Protein AF-A0A3C1BB34-F1 (afdb_monomer)

Nearest PDB structures (foldseek):
  9cp7-assembly1_B  TM=7.866E-01  e=6.193E-02  Cupriavidus pinatubonensis JMP134
  8v35-assembly1_B  TM=7.301E-01  e=1.341E-01  Cupriavidus pinatubonensis JMP134
  8v36-assembly1_B  TM=7.516E-01  e=1.431E-01  Cupriavidus pinatubonensis JMP134
  8v37-assembly1_A  TM=7.367E-01  e=1.341E-01  Cupriavidus pinatubonensis JMP134
  8v37-assembly1_B  TM=7.328E-01  e=1.736E-01  Cupriavidus pinatubonensis JMP134

Mean predicted aligned error: 2.98 Å

Foldseek 3Di:
DDDDCVVPDDDDDDDDDALVSLLVVLLVQLVVCLVVVNQVSNVVSVVSNCPSVVDDADRSGHHD

Radius of gyration: 16.47 Å; Cα contacts (8 Å, |Δi|>4): 72; chains: 1; bounding box: 43×34×27 Å

Solvent-accessible surface area (backbone atoms only — not comparable to full-atom values): 3792 Å² total; per-residue (Å²): 130,96,58,74,64,81,78,54,80,92,77,90,82,86,80,85,90,45,53,64,58,42,14,54,55,15,29,56,44,6,38,53,24,47,76,70,69,37,47,72,60,12,46,60,18,41,54,34,19,36,71,50,55,71,44,90,58,60,91,84,51,52,41,126

Secondary structure (DSSP, 8-state):
---GGGG-----------HHHHHHHHHHHHHHHHHTT-HHHHHHHHHHHHHHH---PPTT----

Structure (mmCIF, N/CA/C/O backbone):
data_AF-A0A3C1BB34-F1
#
_entry.id   AF-A0A3C1BB34-F1
#
loop_
_atom_site.group_PDB
_atom_site.id
_atom_site.type_symbol
_atom_site.label_atom_id
_atom_site.label_alt_id
_atom_site.label_comp_id
_atom_site.label_asym_id
_atom_site.label_entity_id
_atom_site.label_seq_id
_atom_site.pdbx_PDB_ins_code
_atom_site.Cartn_x
_atom_site.Cartn_y
_atom_site.Cartn_z
_atom_site.occupancy
_atom_site.B_iso_or_equiv
_atom_site.auth_seq_id
_a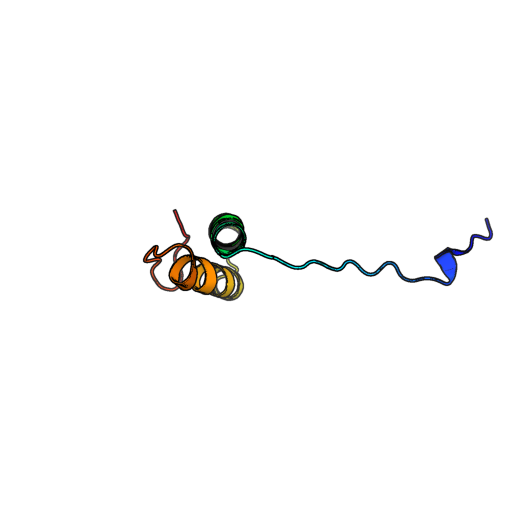tom_site.auth_comp_id
_atom_site.auth_asym_id
_atom_site.auth_atom_id
_atom_site.pdbx_PDB_model_num
ATOM 1 N N . GLY A 1 1 ? 27.438 18.174 -16.543 1.00 82.69 1 GLY A N 1
ATOM 2 C CA . GLY A 1 1 ? 28.231 19.170 -15.792 1.00 82.69 1 GLY A CA 1
ATOM 3 C C . GLY A 1 1 ? 28.412 18.713 -14.359 1.00 82.69 1 GLY A C 1
ATOM 4 O O . GLY A 1 1 ? 27.677 17.830 -13.928 1.00 82.69 1 GLY A O 1
ATOM 5 N N . LEU A 1 2 ? 29.385 19.272 -13.635 1.00 89.25 2 LEU A N 1
ATOM 6 C CA . LEU A 1 2 ? 29.509 19.055 -12.189 1.00 89.25 2 LEU A CA 1
ATOM 7 C C . LEU A 1 2 ? 28.245 19.587 -11.488 1.00 89.25 2 LEU A C 1
ATOM 9 O O . LEU A 1 2 ? 27.825 20.708 -11.759 1.00 89.25 2 LEU A O 1
ATOM 13 N N . TRP A 1 3 ? 27.631 18.776 -10.625 1.00 94.12 3 TRP A N 1
ATOM 14 C CA . TRP A 1 3 ? 26.421 19.119 -9.873 1.00 94.12 3 TRP A CA 1
ATOM 15 C C . TRP A 1 3 ? 26.438 18.432 -8.506 1.00 94.12 3 TRP A C 1
ATOM 17 O O . TRP A 1 3 ? 26.896 17.294 -8.385 1.00 94.12 3 TRP A O 1
ATOM 27 N N . VAL A 1 4 ? 25.924 19.121 -7.484 1.00 93.38 4 VAL A N 1
ATOM 28 C CA . VAL A 1 4 ? 26.018 18.696 -6.079 1.00 93.38 4 VAL A CA 1
ATOM 29 C C . VAL A 1 4 ? 25.354 17.347 -5.811 1.00 93.38 4 VAL A C 1
ATOM 31 O O . VAL A 1 4 ? 25.917 16.522 -5.097 1.00 93.38 4 VAL A O 1
ATOM 34 N N . GLY A 1 5 ? 24.208 17.053 -6.424 1.00 95.12 5 GLY A N 1
ATOM 35 C CA . GLY A 1 5 ? 23.520 15.798 -6.136 1.00 95.12 5 GLY A CA 1
ATOM 36 C C . GLY A 1 5 ? 24.137 14.565 -6.801 1.00 95.12 5 GLY A C 1
ATOM 37 O O . GLY A 1 5 ? 23.655 13.467 -6.560 1.0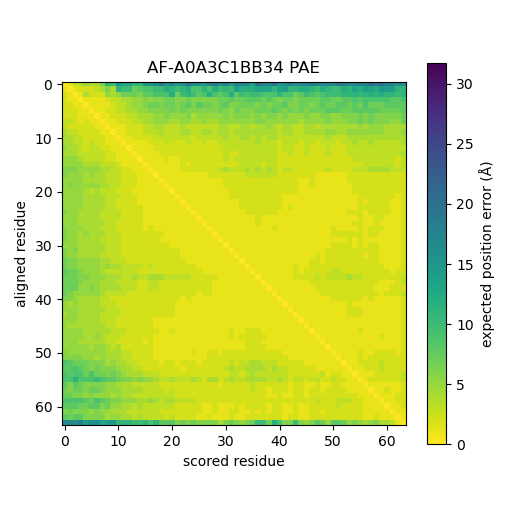0 95.12 5 GLY A O 1
ATOM 38 N N . LYS A 1 6 ? 25.253 14.692 -7.540 1.00 94.62 6 LYS A N 1
ATOM 39 C CA . LYS A 1 6 ? 26.106 13.533 -7.867 1.00 94.62 6 LYS A CA 1
ATOM 40 C C . LYS A 1 6 ? 26.738 12.918 -6.605 1.00 94.62 6 LYS A C 1
ATOM 42 O O . LYS A 1 6 ? 27.150 11.763 -6.630 1.00 94.62 6 LYS A O 1
ATOM 47 N N . PHE A 1 7 ? 26.794 13.681 -5.513 1.00 96.75 7 PHE A N 1
ATOM 48 C CA . PHE A 1 7 ? 27.348 13.273 -4.221 1.00 96.75 7 PHE A CA 1
ATOM 49 C C . PHE A 1 7 ? 26.274 13.081 -3.140 1.00 96.75 7 PHE A C 1
ATOM 51 O O . PHE A 1 7 ? 26.612 12.825 -1.987 1.00 96.75 7 PHE A O 1
ATOM 58 N N . LEU A 1 8 ? 24.987 13.194 -3.490 1.00 97.06 8 LEU A N 1
ATOM 59 C CA . LEU A 1 8 ? 23.869 13.003 -2.567 1.00 97.06 8 LEU A CA 1
ATOM 60 C C . LEU A 1 8 ? 22.966 11.861 -3.036 1.00 97.06 8 LEU A C 1
ATOM 62 O O . LEU A 1 8 ? 22.898 11.538 -4.219 1.00 97.06 8 LEU A O 1
ATOM 66 N N . LYS A 1 9 ? 22.243 11.266 -2.086 1.00 96.56 9 LYS A N 1
ATOM 67 C CA . LYS A 1 9 ? 21.173 10.303 -2.356 1.00 96.56 9 LYS A CA 1
ATOM 68 C C . LYS A 1 9 ? 19.851 10.913 -1.921 1.00 96.56 9 LYS A C 1
ATOM 70 O O . LYS A 1 9 ? 19.737 11.372 -0.787 1.00 96.56 9 LYS A O 1
ATOM 75 N N . THR A 1 10 ? 18.855 10.871 -2.795 1.00 95.56 10 THR A N 1
ATOM 76 C CA . THR A 1 10 ? 17.481 11.217 -2.427 1.00 95.56 10 THR A CA 1
ATOM 77 C C . THR A 1 10 ? 16.848 10.028 -1.715 1.00 95.56 10 THR A C 1
ATOM 79 O O . THR A 1 10 ? 16.792 8.934 -2.273 1.00 95.56 10 THR A O 1
ATOM 82 N N . HIS A 1 11 ? 16.377 10.231 -0.487 1.00 97.12 11 HIS A N 1
ATOM 83 C CA . HIS A 1 11 ? 15.665 9.213 0.280 1.00 97.12 11 HIS A CA 1
ATOM 84 C C . HIS A 1 11 ? 14.225 9.666 0.514 1.00 97.12 11 HIS A C 1
ATOM 86 O O . HIS A 1 11 ? 13.992 10.704 1.132 1.00 97.12 11 HIS A O 1
ATOM 92 N N . SER A 1 12 ? 13.261 8.903 0.003 1.00 97.38 12 SER A N 1
ATOM 93 C CA . SER A 1 12 ? 11.844 9.141 0.269 1.00 97.38 12 SER A CA 1
ATOM 94 C C . SER A 1 12 ? 11.469 8.608 1.648 1.00 97.38 12 SER A C 1
ATOM 96 O O . SER A 1 12 ? 11.819 7.481 1.992 1.00 97.38 12 SER A O 1
ATOM 98 N N . TYR A 1 13 ? 10.697 9.383 2.403 1.00 98.00 13 TYR A N 1
ATOM 99 C CA . TYR A 1 13 ? 10.109 8.967 3.670 1.00 98.00 13 TYR A CA 1
ATOM 100 C C . TYR A 1 13 ? 8.604 9.205 3.630 1.00 98.00 13 TYR A C 1
ATOM 102 O O . TYR A 1 13 ? 8.152 10.246 3.155 1.00 98.00 13 TYR A O 1
ATOM 110 N N . GLN A 1 14 ? 7.836 8.252 4.150 1.00 97.88 14 GLN A N 1
ATOM 111 C CA . GLN A 1 14 ? 6.391 8.372 4.289 1.00 97.88 14 GLN A CA 1
ATOM 112 C C . GLN A 1 14 ? 5.946 7.866 5.656 1.00 97.88 14 GLN A C 1
ATOM 114 O O . GLN A 1 14 ? 6.492 6.898 6.189 1.00 97.88 14 GLN A O 1
ATOM 119 N N . LYS A 1 15 ? 4.926 8.520 6.208 1.00 97.75 15 LYS A N 1
ATOM 120 C CA . LYS A 1 15 ? 4.271 8.122 7.449 1.00 97.75 15 LYS A CA 1
ATOM 121 C C . LYS A 1 15 ? 2.766 8.256 7.273 1.00 97.75 15 LYS A C 1
ATOM 123 O O . LYS A 1 15 ? 2.270 9.346 7.010 1.00 97.75 15 LYS A O 1
ATOM 128 N N . VAL A 1 16 ? 2.051 7.150 7.446 1.00 96.88 16 VAL A N 1
ATOM 129 C CA . VAL A 1 16 ? 0.585 7.132 7.457 1.00 96.88 16 VAL A CA 1
ATOM 130 C C . VAL A 1 16 ? 0.124 7.472 8.873 1.00 96.88 16 VAL A C 1
ATOM 132 O O . VAL A 1 16 ? 0.557 6.826 9.827 1.00 96.88 16 VAL A O 1
ATOM 135 N N . LEU A 1 17 ? -0.676 8.532 9.016 1.00 98.00 17 LEU A N 1
ATOM 136 C CA . LEU A 1 17 ? -0.981 9.131 10.323 1.00 98.00 17 LEU A CA 1
ATOM 137 C C . LEU A 1 17 ? -2.314 8.679 10.921 1.00 98.00 17 LEU A C 1
ATOM 139 O O . LEU A 1 17 ? -2.475 8.765 12.135 1.00 98.00 17 LEU A O 1
ATOM 143 N N . THR A 1 18 ? -3.260 8.230 10.098 1.00 98.56 18 THR A N 1
ATOM 144 C CA . THR A 1 18 ? -4.609 7.875 10.548 1.00 98.56 18 THR A CA 1
ATOM 145 C C . THR A 1 18 ? -4.984 6.467 10.116 1.00 98.56 18 THR A C 1
ATOM 147 O O . THR A 1 18 ? -4.568 5.986 9.060 1.00 98.56 18 THR A O 1
ATOM 150 N N . ASP A 1 19 ? -5.816 5.829 10.933 1.00 98.31 19 ASP A N 1
ATOM 151 C CA . ASP A 1 19 ? -6.365 4.502 10.661 1.00 98.31 19 ASP A CA 1
ATOM 152 C C . ASP A 1 19 ? -7.204 4.502 9.375 1.00 98.31 19 ASP A C 1
ATOM 154 O O . ASP A 1 19 ? -7.067 3.598 8.552 1.00 98.31 19 ASP A O 1
ATOM 158 N N . ALA A 1 20 ? -7.980 5.568 9.144 1.00 98.25 20 ALA A N 1
ATOM 159 C CA . ALA A 1 20 ? -8.749 5.757 7.914 1.00 98.25 20 ALA A CA 1
ATOM 160 C C . ALA A 1 20 ? -7.849 5.781 6.666 1.00 98.25 20 ALA A C 1
ATOM 162 O O . ALA A 1 20 ? -8.106 5.044 5.718 1.00 98.25 20 ALA A O 1
ATOM 163 N N . ALA A 1 21 ? -6.750 6.547 6.688 1.00 98.38 21 ALA A N 1
ATOM 164 C CA . ALA A 1 21 ? -5.808 6.583 5.569 1.00 98.38 21 ALA A CA 1
ATOM 165 C C . ALA A 1 21 ? -5.096 5.234 5.372 1.00 98.38 21 ALA A C 1
ATOM 167 O O . ALA A 1 21 ? -4.852 4.825 4.238 1.00 98.38 21 ALA A O 1
ATOM 168 N N . ALA A 1 22 ? -4.776 4.521 6.461 1.00 98.31 22 ALA A N 1
ATOM 169 C CA . ALA A 1 22 ? -4.164 3.195 6.393 1.00 98.31 22 ALA A CA 1
ATOM 170 C C . ALA A 1 22 ? -5.103 2.147 5.779 1.00 98.31 22 ALA A C 1
ATOM 172 O O . ALA A 1 22 ? -4.646 1.302 5.007 1.00 98.31 22 ALA A O 1
ATOM 173 N N . ALA A 1 23 ? -6.395 2.201 6.110 1.00 98.25 23 ALA A N 1
ATOM 174 C CA . ALA A 1 23 ? -7.413 1.340 5.521 1.00 98.25 23 ALA A CA 1
ATOM 175 C C . ALA A 1 23 ? -7.643 1.677 4.040 1.00 98.25 23 ALA A C 1
ATOM 177 O O . ALA A 1 23 ? -7.632 0.773 3.208 1.00 98.25 23 ALA A O 1
ATOM 178 N N . GLU A 1 24 ? -7.769 2.963 3.705 1.00 98.12 24 GLU A N 1
ATOM 179 C CA . GLU A 1 24 ? -7.999 3.434 2.337 1.00 98.12 24 GLU A CA 1
ATOM 180 C C . GLU A 1 24 ? -6.864 3.015 1.393 1.00 98.12 24 GLU A C 1
ATOM 182 O O . GLU A 1 24 ? -7.100 2.313 0.407 1.00 98.12 24 GLU A O 1
ATOM 187 N N . ILE A 1 25 ? -5.613 3.371 1.712 1.00 98.19 25 ILE A N 1
ATOM 188 C CA . ILE A 1 25 ? -4.477 3.010 0.854 1.00 98.19 25 ILE A CA 1
ATOM 189 C C . ILE A 1 25 ? -4.228 1.497 0.844 1.00 98.19 25 ILE A C 1
ATOM 191 O O . ILE A 1 25 ? -3.795 0.945 -0.167 1.00 98.19 25 ILE A O 1
ATOM 195 N N . GLY A 1 26 ? -4.549 0.811 1.947 1.00 98.19 26 GLY A N 1
ATOM 196 C CA . GLY A 1 26 ? -4.522 -0.644 2.035 1.00 98.19 26 GLY A CA 1
ATOM 197 C C . GLY A 1 26 ? -5.488 -1.301 1.049 1.00 98.19 26 GLY A C 1
ATOM 198 O O . GLY A 1 26 ? -5.098 -2.248 0.375 1.00 98.19 26 GLY A O 1
ATOM 199 N N . ALA A 1 27 ? -6.711 -0.789 0.897 1.00 98.44 27 ALA A N 1
ATOM 200 C CA . ALA A 1 27 ? -7.685 -1.350 -0.039 1.00 98.44 27 ALA A CA 1
ATOM 201 C C . ALA A 1 27 ? -7.215 -1.215 -1.499 1.00 98.44 27 ALA A C 1
ATOM 203 O O . ALA A 1 27 ? -7.239 -2.190 -2.252 1.00 98.44 27 ALA A O 1
ATOM 204 N N . TYR A 1 28 ? -6.681 -0.046 -1.879 1.00 98.38 28 TYR A N 1
ATOM 205 C CA . TYR A 1 28 ? -6.071 0.143 -3.201 1.00 98.38 28 TYR A CA 1
ATOM 206 C C . TYR A 1 28 ? -4.884 -0.799 -3.431 1.00 98.38 28 TYR A C 1
ATOM 208 O O . TYR A 1 28 ? -4.835 -1.486 -4.451 1.00 98.38 28 TYR A O 1
ATOM 216 N N . GLY A 1 29 ? -3.951 -0.862 -2.476 1.00 98.31 29 GLY A N 1
ATOM 217 C CA . GLY A 1 29 ? -2.777 -1.730 -2.565 1.00 98.31 29 GLY A CA 1
ATOM 218 C C . GLY A 1 29 ? -3.144 -3.211 -2.654 1.00 98.31 29 GLY A C 1
ATOM 219 O O . GLY A 1 29 ? -2.569 -3.931 -3.461 1.00 98.31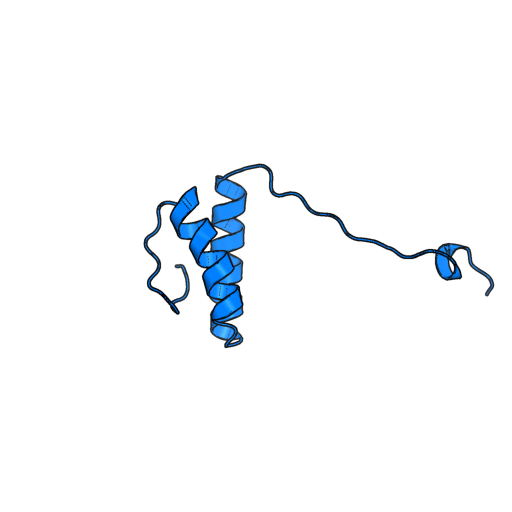 29 GLY A O 1
ATOM 220 N N . SER A 1 30 ? -4.156 -3.653 -1.904 1.00 98.69 30 SER A N 1
ATOM 221 C CA . SER A 1 30 ? -4.670 -5.023 -1.960 1.00 98.69 30 SER A CA 1
ATOM 222 C C . SER A 1 30 ? -5.126 -5.404 -3.369 1.00 98.69 30 SER A C 1
ATOM 224 O O . SER A 1 30 ? -4.632 -6.385 -3.929 1.00 98.69 30 SER A O 1
ATOM 226 N N . ARG A 1 31 ? -6.003 -4.596 -3.984 1.00 98.44 31 ARG A N 1
ATOM 227 C CA . ARG A 1 31 ? -6.494 -4.845 -5.350 1.00 98.44 31 ARG A CA 1
ATOM 228 C C . ARG A 1 31 ? -5.361 -4.869 -6.370 1.00 98.44 31 ARG A C 1
ATO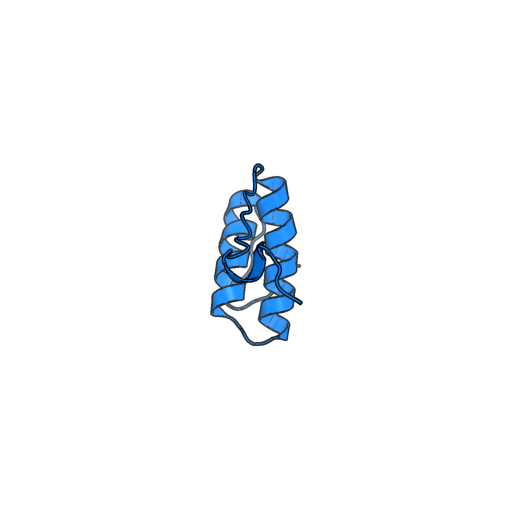M 230 O O . ARG A 1 31 ? -5.301 -5.788 -7.181 1.00 98.44 31 ARG A O 1
ATOM 237 N N . LEU A 1 32 ? -4.450 -3.896 -6.308 1.00 98.56 32 LEU A N 1
ATOM 238 C CA . LEU A 1 32 ? -3.314 -3.811 -7.230 1.00 98.56 32 LEU A CA 1
ATOM 239 C C . LEU A 1 32 ? -2.384 -5.020 -7.094 1.00 98.56 32 LEU A C 1
ATOM 241 O O . LEU A 1 32 ? -2.101 -5.687 -8.083 1.00 98.56 32 LEU A O 1
ATOM 245 N N . CYS A 1 33 ? -1.984 -5.375 -5.873 1.00 98.50 33 CYS A N 1
ATOM 246 C CA . CYS A 1 33 ? -1.105 -6.519 -5.646 1.00 98.50 33 CYS A CA 1
ATOM 247 C C . CYS A 1 33 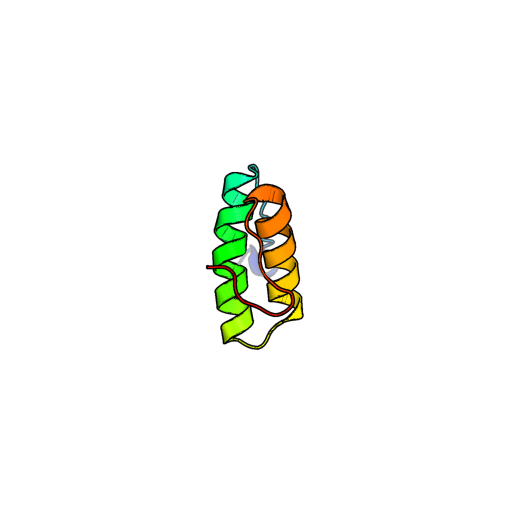? -1.755 -7.848 -6.053 1.00 98.50 33 CYS A C 1
ATOM 249 O O . CYS A 1 33 ? -1.054 -8.737 -6.530 1.00 98.50 33 CYS A O 1
ATOM 251 N N . MET A 1 34 ? -3.075 -7.999 -5.904 1.00 98.12 34 MET A N 1
ATOM 252 C CA . MET A 1 34 ? -3.777 -9.188 -6.397 1.00 98.12 34 MET A CA 1
ATOM 253 C C . MET A 1 34 ? -3.804 -9.258 -7.926 1.00 98.12 34 MET A C 1
ATOM 255 O O . MET A 1 34 ? -3.597 -10.339 -8.474 1.00 98.12 34 MET A O 1
ATOM 259 N N . LEU A 1 35 ? -3.988 -8.127 -8.616 1.00 97.88 35 LEU A N 1
ATOM 260 C CA . LEU A 1 35 ? -3.888 -8.057 -10.080 1.00 97.88 35 LEU A CA 1
ATOM 261 C C . LEU A 1 35 ? -2.473 -8.382 -10.582 1.00 97.88 35 LEU A C 1
ATOM 263 O O . LEU A 1 35 ? -2.319 -8.993 -11.635 1.00 97.88 35 LEU A O 1
ATOM 267 N N . GLU A 1 36 ? -1.448 -8.013 -9.815 1.00 98.44 36 GLU A N 1
ATOM 268 C CA . GLU A 1 36 ? -0.039 -8.290 -10.122 1.00 98.44 36 GLU A CA 1
ATOM 269 C C . GLU A 1 36 ? 0.410 -9.715 -9.739 1.00 98.44 36 GLU A C 1
ATOM 271 O O . GLU A 1 36 ? 1.522 -10.124 -10.070 1.00 98.44 36 GLU A O 1
ATOM 276 N N . GLY A 1 37 ? -0.428 -10.493 -9.041 1.00 97.50 37 GLY A N 1
ATOM 277 C CA . GLY A 1 37 ? -0.077 -11.831 -8.548 1.00 97.50 37 GLY A CA 1
ATOM 278 C C . GLY A 1 37 ? 0.80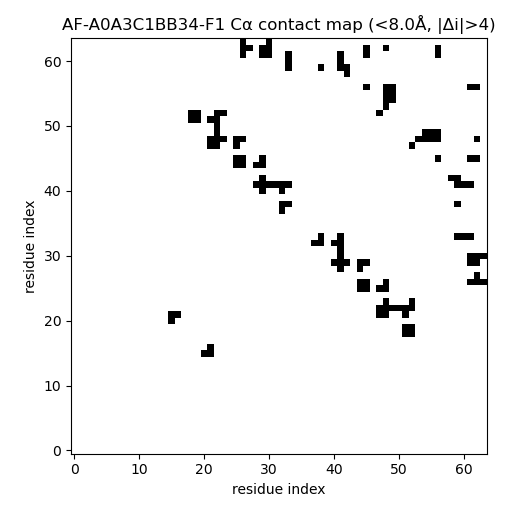4 -11.841 -7.288 1.00 97.50 37 GLY A C 1
ATOM 279 O O . GLY A 1 37 ? 1.356 -12.878 -6.918 1.00 97.50 37 GLY A O 1
ATOM 280 N N . PHE A 1 38 ? 0.932 -10.714 -6.583 1.00 98.38 38 PHE A N 1
ATOM 281 C CA . PHE A 1 38 ? 1.741 -10.555 -5.370 1.00 98.38 38 PHE A CA 1
ATOM 282 C C . PHE A 1 38 ? 0.931 -10.751 -4.082 1.00 98.38 38 PHE A C 1
ATOM 284 O O . PHE A 1 38 ? 0.779 -9.839 -3.266 1.00 98.38 38 PHE A O 1
ATOM 291 N N . VAL A 1 39 ? 0.478 -11.983 -3.845 1.00 98.12 39 VAL A N 1
ATOM 292 C CA . VAL A 1 39 ? -0.400 -12.337 -2.710 1.00 98.12 39 VAL A CA 1
ATOM 293 C C . VAL A 1 39 ? 0.171 -11.922 -1.345 1.00 98.12 39 VAL A C 1
ATOM 295 O O . VAL A 1 39 ? -0.560 -11.423 -0.495 1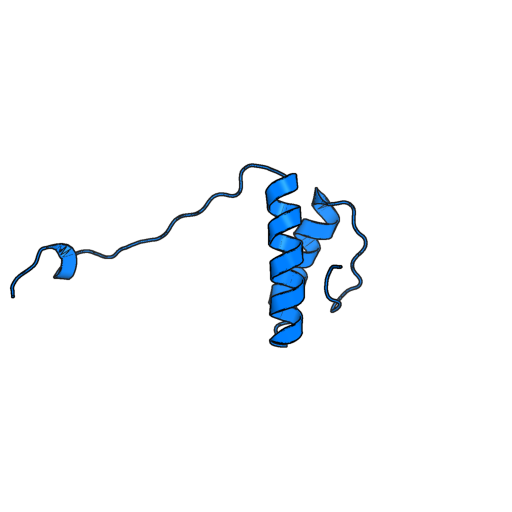.00 98.12 39 VAL A O 1
ATOM 298 N N . GLY A 1 40 ? 1.484 -12.056 -1.123 1.00 98.31 40 GLY A N 1
ATOM 299 C CA . GLY A 1 40 ? 2.107 -11.649 0.145 1.00 98.31 40 GLY A CA 1
ATOM 300 C C . GLY A 1 40 ? 2.043 -10.138 0.411 1.00 98.31 40 GLY A C 1
ATOM 301 O O . GLY A 1 40 ? 1.835 -9.722 1.551 1.00 98.31 40 GLY A O 1
ATOM 302 N N . HIS A 1 41 ? 2.172 -9.317 -0.636 1.00 98.62 41 HIS A N 1
ATOM 303 C CA . HIS A 1 41 ? 2.018 -7.863 -0.532 1.00 98.62 41 HIS A CA 1
ATOM 304 C C . HIS A 1 41 ? 0.547 -7.490 -0.324 1.00 98.62 41 HIS A C 1
ATOM 306 O O . HIS A 1 41 ? 0.241 -6.691 0.563 1.00 98.62 41 HIS A O 1
ATOM 312 N N . ALA A 1 42 ? -0.363 -8.140 -1.061 1.00 98.50 42 ALA A N 1
ATOM 313 C CA . ALA A 1 42 ? -1.800 -7.971 -0.874 1.00 98.50 42 ALA A CA 1
ATOM 314 C C . ALA A 1 42 ? -2.223 -8.300 0.564 1.00 98.50 42 ALA A C 1
ATOM 316 O O . ALA A 1 42 ? -2.980 -7.548 1.168 1.00 98.50 42 ALA A O 1
ATOM 317 N N . GLU A 1 43 ? -1.675 -9.354 1.173 1.00 98.38 43 GLU A N 1
ATOM 318 C CA . GLU A 1 43 ? -1.989 -9.698 2.560 1.00 98.38 43 GLU A CA 1
ATOM 319 C C . GLU A 1 43 ? -1.455 -8.686 3.579 1.00 98.38 43 GLU A C 1
ATOM 321 O O . GLU A 1 43 ? -2.138 -8.399 4.563 1.00 98.38 43 GLU A O 1
ATOM 326 N N . GLN A 1 44 ? -0.292 -8.070 3.341 1.00 98.31 44 GLN A N 1
ATOM 327 C CA . GLN A 1 44 ? 0.164 -6.951 4.178 1.00 98.31 44 GLN A CA 1
ATOM 328 C C . GLN A 1 44 ? -0.811 -5.768 4.122 1.00 98.31 44 GLN A C 1
ATOM 330 O O . GLN A 1 44 ? -1.113 -5.163 5.155 1.00 98.31 44 GLN A O 1
ATOM 335 N N . CYS A 1 45 ? -1.355 -5.473 2.941 1.00 98.38 45 CYS A N 1
ATOM 336 C CA . CYS A 1 45 ? -2.422 -4.493 2.766 1.00 98.38 45 CYS A CA 1
ATOM 337 C C . CYS A 1 45 ? -3.724 -4.930 3.466 1.00 98.38 45 CYS A C 1
ATOM 339 O O . CYS A 1 45 ? -4.290 -4.158 4.245 1.00 98.38 45 CYS A O 1
ATOM 341 N N . ASN A 1 46 ? -4.158 -6.180 3.282 1.00 98.56 46 ASN A N 1
ATOM 342 C CA . ASN A 1 46 ? -5.380 -6.732 3.874 1.00 98.56 46 ASN A CA 1
ATOM 343 C C . ASN A 1 46 ? -5.349 -6.711 5.403 1.00 98.56 46 ASN A C 1
ATOM 345 O O . ASN A 1 46 ? -6.374 -6.458 6.029 1.00 98.56 46 ASN A O 1
ATOM 349 N N . LEU A 1 47 ? -4.188 -6.909 6.036 1.00 98.19 47 LEU A N 1
ATOM 350 C CA . LEU A 1 47 ? -4.050 -6.766 7.490 1.00 98.19 47 LEU A CA 1
ATOM 351 C C . LEU A 1 47 ? -4.444 -5.365 7.971 1.00 98.19 47 LEU A C 1
ATOM 353 O O . LEU A 1 47 ? -5.082 -5.232 9.015 1.00 98.19 47 LEU A O 1
ATOM 357 N N . ARG A 1 48 ? -4.089 -4.320 7.215 1.00 98.25 48 ARG A N 1
ATOM 358 C CA . ARG A 1 48 ? -4.466 -2.936 7.529 1.00 98.25 48 ARG A CA 1
ATOM 359 C C . ARG A 1 48 ? -5.957 -2.712 7.296 1.00 98.25 48 ARG A C 1
ATOM 361 O O . ARG A 1 48 ? -6.611 -2.153 8.170 1.00 98.25 48 ARG A O 1
ATOM 368 N N . VAL A 1 49 ? -6.495 -3.208 6.184 1.00 98.38 49 VAL A N 1
ATOM 369 C CA . VAL A 1 49 ? -7.927 -3.122 5.848 1.00 98.38 49 VAL A CA 1
ATOM 370 C C . VAL A 1 49 ? -8.796 -3.812 6.906 1.00 98.38 49 VAL A C 1
ATOM 372 O O . VAL A 1 49 ? -9.736 -3.207 7.416 1.00 98.38 49 VAL A O 1
ATOM 375 N N . ARG A 1 50 ? -8.428 -5.027 7.331 1.00 98.44 50 ARG A N 1
ATOM 376 C CA . ARG A 1 50 ? -9.117 -5.760 8.405 1.00 98.44 50 ARG A CA 1
ATOM 377 C C . ARG A 1 50 ? -9.042 -5.014 9.732 1.00 98.44 50 ARG A C 1
ATOM 379 O O . ARG A 1 50 ? -10.055 -4.820 10.395 1.00 98.44 50 ARG A O 1
ATOM 386 N N . ARG A 1 51 ? -7.837 -4.586 10.123 1.00 98.06 51 ARG A N 1
ATOM 387 C CA . ARG A 1 51 ? -7.595 -3.986 11.441 1.00 98.06 51 ARG A CA 1
ATOM 388 C C . ARG A 1 51 ? -8.212 -2.598 11.597 1.00 98.06 51 ARG A C 1
ATOM 390 O O . ARG A 1 51 ? -8.747 -2.307 12.658 1.00 98.06 51 ARG A O 1
ATOM 397 N N . TYR A 1 52 ? -8.074 -1.747 10.585 1.00 98.00 52 TYR A N 1
ATOM 398 C CA . TYR A 1 52 ? -8.408 -0.323 10.672 1.00 98.00 52 TYR A CA 1
ATOM 399 C C . TYR A 1 52 ? -9.680 0.040 9.906 1.00 98.00 52 TYR A C 1
ATOM 401 O O . TYR A 1 52 ? -10.376 0.971 10.293 1.00 98.00 52 TYR A O 1
ATOM 409 N N . GLY A 1 53 ? -9.997 -0.699 8.839 1.00 96.31 53 GLY A N 1
ATOM 410 C CA . GLY A 1 53 ? -11.221 -0.516 8.057 1.00 96.31 53 GLY A CA 1
ATOM 411 C C . GLY A 1 53 ? -12.389 -1.383 8.525 1.00 96.31 53 GLY A C 1
ATOM 412 O O . GLY A 1 53 ? -13.508 -1.174 8.070 1.00 96.31 53 GLY A O 1
ATOM 413 N N . GLY A 1 54 ? -12.150 -2.368 9.401 1.00 96.31 54 GLY A N 1
ATOM 414 C CA . GLY A 1 54 ? -13.186 -3.285 9.890 1.00 96.31 54 GLY A CA 1
ATOM 415 C C . GLY A 1 54 ? -13.789 -4.191 8.809 1.00 96.31 54 GLY A C 1
ATOM 416 O O . GLY A 1 54 ? -14.816 -4.822 9.044 1.00 96.31 54 GLY A O 1
ATOM 417 N N . GLN A 1 55 ? -13.171 -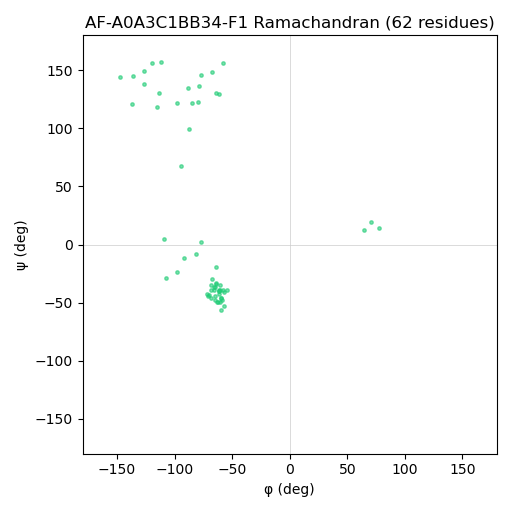4.262 7.628 1.00 96.12 55 GLN A N 1
ATOM 418 C CA . GLN A 1 55 ? -13.647 -5.073 6.510 1.00 96.12 55 GLN A CA 1
ATOM 419 C C . GLN A 1 55 ? -13.073 -6.488 6.585 1.00 96.12 55 GLN A C 1
ATOM 421 O O . GLN A 1 55 ? -11.872 -6.678 6.791 1.00 96.12 55 GLN A O 1
ATOM 426 N N . ASN A 1 56 ? -13.916 -7.498 6.373 1.00 95.19 56 ASN A N 1
ATOM 427 C CA . ASN A 1 56 ? -13.459 -8.880 6.337 1.00 95.19 56 ASN A CA 1
ATOM 428 C C . ASN A 1 56 ? -13.009 -9.261 4.922 1.00 95.19 56 ASN A C 1
ATOM 430 O O . ASN A 1 56 ? -13.829 -9.590 4.072 1.00 95.19 56 ASN A O 1
ATOM 434 N N . VAL A 1 57 ? -11.699 -9.230 4.685 1.00 97.31 57 VAL A N 1
ATOM 435 C CA . VAL A 1 57 ? -11.102 -9.681 3.421 1.00 97.31 57 VAL A CA 1
ATOM 436 C C . VAL A 1 57 ? -10.592 -11.113 3.602 1.00 97.31 57 VAL A C 1
ATOM 438 O O . VAL A 1 57 ? -9.755 -11.323 4.485 1.00 97.31 57 VAL A O 1
ATOM 441 N N . PRO A 1 58 ? -11.036 -12.109 2.815 1.00 97.19 58 PRO A N 1
ATOM 442 C CA . PRO A 1 58 ? -10.486 -13.463 2.882 1.00 97.19 58 PRO A CA 1
ATOM 443 C C . PRO A 1 58 ? -8.977 -13.496 2.610 1.00 97.19 58 PRO A C 1
ATOM 445 O O . PRO A 1 58 ? -8.428 -12.599 1.972 1.00 97.19 58 PRO A O 1
ATOM 448 N N . TYR A 1 59 ? -8.288 -14.523 3.107 1.00 96.44 59 TYR A N 1
ATOM 449 C CA . TYR A 1 59 ? -6.865 -14.696 2.816 1.00 96.44 59 TYR A CA 1
ATOM 450 C C . TYR A 1 59 ? -6.650 -14.949 1.321 1.00 96.44 59 TYR A C 1
ATOM 452 O O . TYR A 1 59 ? -7.302 -15.815 0.739 1.00 96.44 59 TYR A O 1
ATOM 460 N N . GLY A 1 60 ? -5.722 -14.214 0.713 1.00 95.50 60 GLY A N 1
ATOM 461 C CA . GLY A 1 60 ? -5.410 -14.328 -0.709 1.00 95.50 60 GLY A CA 1
ATOM 462 C C . GLY A 1 60 ? -6.506 -13.783 -1.623 1.00 95.50 60 GLY A C 1
ATOM 463 O O . GLY A 1 60 ? -6.543 -14.141 -2.797 1.00 95.50 60 GLY A O 1
ATOM 464 N N . ALA A 1 61 ? -7.391 -12.935 -1.096 1.00 97.62 61 ALA A N 1
ATOM 465 C CA . ALA A 1 61 ? -8.394 -12.213 -1.866 1.00 97.62 61 ALA A CA 1
ATOM 466 C C . ALA A 1 61 ? -8.092 -10.709 -1.887 1.00 97.62 61 ALA A C 1
ATOM 468 O O . ALA A 1 61 ? -7.408 -10.176 -1.010 1.00 97.62 61 ALA A O 1
ATOM 469 N N . ALA A 1 62 ? -8.620 -10.022 -2.897 1.00 97.69 62 ALA A N 1
ATOM 470 C CA . ALA A 1 62 ? -8.561 -8.570 -2.966 1.00 97.69 62 ALA A CA 1
ATOM 471 C C . ALA A 1 62 ? -9.603 -7.948 -2.022 1.00 97.69 62 ALA A C 1
ATOM 473 O O . ALA A 1 62 ? -10.692 -8.495 -1.853 1.00 97.69 62 ALA A O 1
ATOM 474 N N . ALA A 1 63 ? -9.272 -6.801 -1.432 1.00 97.38 63 ALA A N 1
ATOM 475 C CA . ALA A 1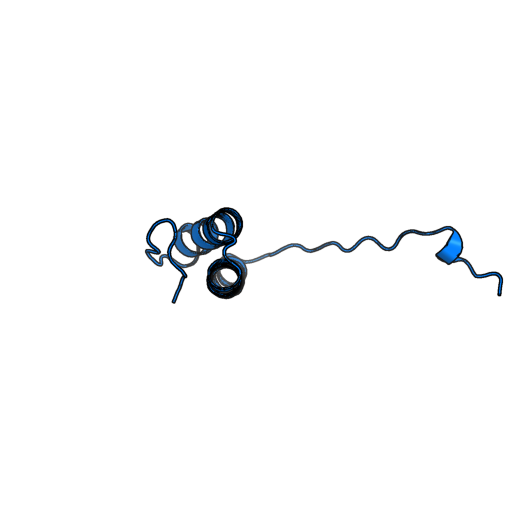 63 ? -10.252 -5.945 -0.772 1.00 97.38 63 ALA A CA 1
ATOM 476 C C . ALA A 1 63 ? -11.220 -5.342 -1.807 1.00 97.38 63 ALA A C 1
ATOM 478 O O . ALA A 1 63 ? -10.816 -5.086 -2.945 1.00 97.38 63 ALA A O 1
ATOM 479 N N . GLU A 1 64 ? -12.470 -5.096 -1.407 1.00 87.25 64 GLU A N 1
ATOM 480 C CA . GLU A 1 64 ? -13.457 -4.397 -2.247 1.00 87.25 64 GLU A CA 1
ATOM 481 C C . GLU A 1 64 ? -13.101 -2.919 -2.441 1.00 87.25 64 GLU A C 1
ATOM 483 O O . GLU A 1 64 ? -12.639 -2.242 -1.490 1.00 87.25 64 GLU A O 1
#

Sequence (64 aa):
GLWVGKFLKTHSYQKVLTDAAAAEIGAYGSRLCMLEGFVGHAEQCNLRVRRYGGQNVPYGAAAE

pLDDT: mean 97.02, std 2.7, range [82.69, 98.69]